Protein AF-A0A7W5TU40-F1 (afdb_monomer_lite)

Sequence (61 aa):
MRRTYSQIGFDERRKIARGRTAGLSVAVIAEKLGRRRSTIYRELRRALLSNDVYCFAQTRL

Radius of gyration: 12.09 Å; chains: 1; bounding box: 25×38×28 Å

Secondary structure (DSSP, 8-state):
------PPPHHHHHHHHHHHHTT--HHHHHHHTT--HHHHHHHHHHHHHTT-GGGTTTS--

pLDDT: mean 75.78, std 18.21, range [35.94, 93.81]

Structure (mmCIF, N/CA/C/O backbone):
data_AF-A0A7W5TU40-F1
#
_entry.id   AF-A0A7W5TU40-F1
#
loop_
_atom_site.group_PDB
_atom_site.id
_atom_site.type_symbol
_atom_site.label_atom_id
_atom_site.label_alt_id
_atom_site.label_comp_id
_atom_site.label_asym_id
_atom_site.label_entity_id
_atom_site.label_seq_id
_atom_site.pdbx_PDB_ins_code
_atom_site.Cartn_x
_atom_site.Cartn_y
_atom_site.Cartn_z
_atom_site.occupancy
_atom_site.B_iso_or_equiv
_atom_site.auth_seq_id
_atom_site.auth_comp_id
_atom_site.auth_asym_id
_atom_site.auth_atom_id
_atom_site.pdbx_PDB_model_num
ATOM 1 N N . MET A 1 1 ? 14.562 18.219 8.801 1.00 47.94 1 MET A N 1
ATOM 2 C CA . MET A 1 1 ? 13.622 17.072 8.841 1.00 47.94 1 MET A CA 1
ATOM 3 C C . MET A 1 1 ? 13.737 16.284 7.535 1.00 47.94 1 MET A C 1
ATOM 5 O O . MET A 1 1 ? 13.217 16.732 6.518 1.00 47.94 1 MET A O 1
ATOM 9 N N . ARG A 1 2 ? 14.479 15.164 7.507 1.00 51.28 2 ARG A N 1
ATOM 10 C CA . ARG A 1 2 ? 14.594 14.339 6.290 1.00 51.28 2 ARG A CA 1
ATOM 11 C C . ARG A 1 2 ? 13.239 13.689 6.012 1.00 51.28 2 ARG A C 1
ATOM 13 O O . ARG A 1 2 ? 12.857 12.738 6.682 1.00 51.28 2 ARG A O 1
ATOM 20 N N . ARG A 1 3 ? 12.498 14.195 5.023 1.00 55.38 3 ARG A N 1
ATOM 21 C CA . ARG A 1 3 ? 11.435 13.405 4.395 1.00 55.38 3 ARG A CA 1
ATOM 22 C C . ARG A 1 3 ? 12.142 12.358 3.545 1.00 55.38 3 ARG A C 1
ATOM 24 O O . ARG A 1 3 ? 12.430 12.619 2.383 1.00 55.38 3 ARG A O 1
ATOM 31 N N . THR A 1 4 ? 12.485 11.213 4.127 1.00 57.97 4 THR A N 1
ATOM 32 C CA . THR A 1 4 ? 12.954 10.062 3.352 1.00 57.97 4 THR A CA 1
ATOM 33 C C . THR A 1 4 ? 11.781 9.641 2.482 1.00 57.97 4 THR A C 1
ATOM 35 O O . THR A 1 4 ? 10.841 8.980 2.924 1.00 57.97 4 THR A O 1
ATOM 38 N N . TYR A 1 5 ? 11.759 10.158 1.257 1.00 58.44 5 TYR A N 1
ATOM 39 C CA . TYR A 1 5 ? 10.784 9.789 0.254 1.00 58.44 5 TYR A CA 1
ATOM 40 C C . TYR A 1 5 ? 11.164 8.390 -0.224 1.00 58.44 5 TYR A C 1
ATOM 42 O O . TYR A 1 5 ? 11.823 8.213 -1.244 1.00 58.44 5 TYR A O 1
ATOM 50 N N . SER A 1 6 ? 10.819 7.388 0.579 1.00 73.19 6 SER A N 1
ATOM 51 C CA . SER A 1 6 ? 11.047 5.995 0.234 1.00 73.19 6 SER A CA 1
ATOM 52 C C . SER A 1 6 ? 10.076 5.650 -0.885 1.00 73.19 6 SER A C 1
ATOM 54 O O . SER A 1 6 ? 8.870 5.527 -0.640 1.00 73.19 6 SER A O 1
ATOM 56 N N . GLN A 1 7 ? 10.597 5.550 -2.110 1.00 80.62 7 GLN A N 1
ATOM 57 C CA . GLN A 1 7 ? 9.839 5.071 -3.264 1.00 80.62 7 GLN A CA 1
ATOM 58 C C . GLN A 1 7 ? 9.212 3.712 -2.924 1.00 80.62 7 GLN A C 1
ATOM 60 O O . GLN A 1 7 ? 9.719 2.979 -2.070 1.00 80.62 7 GLN A O 1
ATOM 65 N N . ILE A 1 8 ? 8.080 3.404 -3.553 1.00 83.88 8 ILE A N 1
ATOM 66 C CA . ILE A 1 8 ? 7.491 2.072 -3.432 1.00 83.88 8 ILE A CA 1
ATOM 67 C C . ILE A 1 8 ? 8.338 1.128 -4.281 1.00 83.88 8 ILE A C 1
ATOM 69 O O . ILE A 1 8 ? 8.473 1.331 -5.490 1.00 83.88 8 ILE A O 1
ATOM 73 N N . GLY A 1 9 ? 8.929 0.129 -3.628 1.00 84.94 9 GLY A N 1
ATOM 74 C CA . GLY A 1 9 ? 9.723 -0.898 -4.294 1.00 84.94 9 GLY A CA 1
ATOM 75 C C . GLY A 1 9 ? 8.856 -1.877 -5.088 1.00 84.94 9 GLY A C 1
ATOM 76 O O . GLY A 1 9 ? 7.633 -1.923 -4.940 1.00 84.94 9 GLY A O 1
ATOM 77 N N . PHE A 1 10 ? 9.493 -2.706 -5.912 1.00 83.38 10 PHE A N 1
ATOM 78 C CA . PHE A 1 10 ? 8.800 -3.703 -6.731 1.00 83.38 10 PHE A CA 1
ATOM 79 C C . PHE A 1 10 ? 7.968 -4.692 -5.890 1.00 83.38 10 PHE A C 1
ATOM 81 O O . PHE A 1 10 ? 6.800 -4.936 -6.195 1.00 83.38 10 PHE A O 1
ATOM 88 N N . ASP A 1 11 ? 8.510 -5.180 -4.770 1.00 85.69 11 ASP A N 1
ATOM 89 C CA . ASP A 1 11 ? 7.794 -6.098 -3.872 1.00 85.69 11 ASP A CA 1
ATOM 90 C C . ASP A 1 11 ? 6.568 -5.463 -3.219 1.00 85.69 11 ASP A C 1
ATOM 92 O O . ASP A 1 11 ? 5.523 -6.099 -3.062 1.00 85.69 11 ASP A O 1
ATOM 96 N N . GLU A 1 12 ? 6.672 -4.189 -2.850 1.00 88.81 12 GLU A N 1
ATOM 97 C CA . GLU A 1 12 ? 5.541 -3.445 -2.309 1.00 88.81 12 GLU A CA 1
ATOM 98 C C . GLU A 1 12 ? 4.459 -3.264 -3.375 1.00 88.81 12 GLU A C 1
ATOM 100 O O . GLU A 1 12 ? 3.286 -3.493 -3.078 1.00 88.81 12 GLU A O 1
ATOM 105 N N . ARG A 1 13 ? 4.829 -2.964 -4.632 1.00 87.56 13 ARG A N 1
ATOM 106 C CA . ARG A 1 13 ? 3.872 -2.935 -5.755 1.00 87.56 13 ARG A CA 1
ATOM 107 C C . ARG A 1 13 ? 3.172 -4.280 -5.937 1.00 87.56 13 ARG A C 1
ATOM 109 O O . ARG A 1 13 ? 1.949 -4.309 -6.064 1.00 87.56 13 ARG A O 1
ATOM 116 N N . ARG A 1 14 ? 3.906 -5.395 -5.858 1.00 87.81 14 ARG A N 1
ATOM 117 C CA . ARG A 1 14 ? 3.338 -6.752 -5.943 1.00 87.81 14 ARG A CA 1
ATOM 118 C C . ARG A 1 14 ? 2.347 -7.037 -4.812 1.00 87.81 14 ARG A C 1
ATOM 120 O O . ARG A 1 14 ? 1.279 -7.600 -5.051 1.00 87.81 14 ARG A O 1
ATOM 127 N N . LYS A 1 15 ? 2.665 -6.627 -3.580 1.00 90.25 15 LYS A N 1
ATOM 128 C CA . LYS A 1 15 ? 1.762 -6.756 -2.421 1.00 90.25 15 LYS A CA 1
ATOM 129 C C . LYS A 1 15 ? 0.505 -5.895 -2.574 1.00 90.25 15 LYS A C 1
ATOM 131 O O . LYS A 1 15 ? -0.579 -6.358 -2.224 1.00 90.25 15 LYS A O 1
ATOM 136 N N . ILE A 1 16 ? 0.628 -4.687 -3.130 1.00 88.88 16 ILE A N 1
ATOM 137 C CA . ILE A 1 16 ? -0.519 -3.820 -3.448 1.00 88.88 16 ILE A CA 1
ATOM 138 C C . ILE A 1 16 ? -1.427 -4.493 -4.483 1.00 88.88 16 ILE A C 1
ATOM 140 O O . ILE A 1 16 ? -2.633 -4.568 -4.254 1.00 88.88 16 ILE A O 1
ATOM 144 N N . ALA A 1 17 ? -0.859 -5.021 -5.572 1.00 86.06 17 ALA A N 1
ATOM 145 C CA . ALA A 1 17 ? -1.606 -5.727 -6.615 1.00 86.06 17 ALA A CA 1
ATOM 146 C C . ALA A 1 17 ? -2.363 -6.936 -6.045 1.00 86.06 17 ALA A C 1
ATOM 148 O O . ALA A 1 17 ? -3.585 -7.000 -6.147 1.00 86.06 17 ALA A O 1
ATOM 149 N N . ARG A 1 18 ? -1.668 -7.827 -5.322 1.00 88.56 18 ARG A N 1
ATOM 150 C CA . ARG A 1 18 ? -2.291 -8.988 -4.658 1.00 88.56 18 ARG A CA 1
ATOM 151 C C . ARG A 1 18 ? -3.389 -8.585 -3.678 1.00 88.56 18 ARG A C 1
ATOM 153 O O . ARG A 1 18 ? -4.439 -9.216 -3.643 1.00 88.56 18 ARG A O 1
ATOM 160 N N . GLY A 1 19 ? -3.159 -7.534 -2.891 1.00 89.12 19 GLY A N 1
ATOM 161 C CA . GLY A 1 19 ? -4.160 -7.014 -1.965 1.00 89.12 19 GLY A CA 1
ATOM 162 C C . GLY A 1 19 ? -5.416 -6.530 -2.685 1.00 89.12 19 GLY A C 1
ATOM 163 O O . GLY A 1 19 ? -6.519 -6.811 -2.227 1.00 89.12 19 GLY A O 1
ATOM 164 N N . ARG A 1 20 ? -5.264 -5.865 -3.836 1.00 88.50 20 ARG A N 1
ATOM 165 C CA . ARG A 1 20 ? -6.396 -5.439 -4.668 1.00 88.50 20 ARG A CA 1
ATOM 166 C C . ARG A 1 20 ? -7.141 -6.617 -5.289 1.00 88.50 20 ARG A C 1
ATOM 168 O O . ARG A 1 20 ? -8.365 -6.617 -5.228 1.00 88.50 20 ARG A O 1
ATOM 175 N N . THR A 1 21 ? -6.435 -7.622 -5.807 1.00 85.12 21 THR A N 1
ATOM 176 C CA . THR A 1 21 ? -7.051 -8.855 -6.332 1.00 85.12 21 THR A CA 1
ATOM 177 C C . THR A 1 21 ? -7.829 -9.605 -5.250 1.00 85.12 21 THR A C 1
ATOM 179 O O . THR A 1 21 ? -8.903 -10.128 -5.516 1.00 85.12 21 THR A O 1
ATOM 182 N N . ALA A 1 22 ? -7.334 -9.597 -4.011 1.00 88.62 22 ALA A N 1
ATOM 183 C CA . ALA A 1 22 ? -8.018 -10.171 -2.853 1.00 88.62 22 ALA A CA 1
ATOM 184 C C . ALA A 1 22 ? -9.159 -9.290 -2.293 1.00 88.62 22 ALA A C 1
ATOM 186 O O . ALA A 1 22 ? -9.699 -9.600 -1.234 1.00 88.62 22 ALA A O 1
ATOM 187 N N . GLY A 1 23 ? -9.500 -8.169 -2.941 1.00 89.94 23 GLY A N 1
ATOM 188 C CA . GLY A 1 23 ? -10.571 -7.268 -2.500 1.00 89.94 23 GLY A CA 1
ATOM 189 C C . GLY A 1 23 ? -10.242 -6.434 -1.255 1.00 89.94 23 GLY A C 1
ATOM 190 O O . GLY A 1 23 ? -11.134 -5.822 -0.670 1.00 89.94 23 GLY A O 1
ATOM 191 N N . LEU A 1 24 ? -8.974 -6.372 -0.832 1.00 90.69 24 LEU A N 1
ATOM 192 C CA . LEU A 1 24 ? -8.575 -5.577 0.328 1.00 90.69 24 LEU A CA 1
ATOM 193 C C . LEU A 1 24 ? -8.661 -4.077 0.031 1.00 90.69 24 LEU A C 1
ATOM 195 O O . LEU A 1 24 ? -8.289 -3.591 -1.044 1.00 90.69 24 LEU A O 1
ATOM 199 N N . SER A 1 25 ? -9.090 -3.317 1.038 1.00 91.75 25 SER A N 1
ATOM 200 C CA . SER A 1 25 ? -9.122 -1.862 0.955 1.00 91.75 25 SER A CA 1
ATOM 201 C C . SER A 1 25 ? -7.708 -1.270 0.960 1.00 91.75 25 SER A C 1
ATOM 203 O O . SER A 1 25 ? -6.763 -1.818 1.534 1.00 91.75 25 SER A O 1
ATOM 205 N N . VAL A 1 26 ? -7.560 -0.088 0.353 1.00 88.88 26 VAL A N 1
ATOM 206 C CA . VAL A 1 26 ? -6.286 0.654 0.334 1.00 88.88 26 VAL A CA 1
ATOM 207 C C . VAL A 1 26 ? -5.786 0.953 1.750 1.00 88.88 26 VAL A C 1
ATOM 209 O O . VAL A 1 26 ? -4.580 0.965 1.976 1.00 88.88 26 VAL A O 1
ATOM 212 N N . ALA A 1 27 ? -6.696 1.163 2.705 1.00 92.12 27 ALA A N 1
ATOM 213 C CA . ALA A 1 27 ? -6.355 1.380 4.106 1.00 92.12 27 ALA A CA 1
ATOM 214 C C . ALA A 1 27 ? -5.648 0.161 4.714 1.00 92.12 27 ALA A C 1
ATOM 216 O O . ALA A 1 27 ? -4.553 0.308 5.250 1.00 92.12 27 ALA A O 1
ATOM 217 N N . VAL A 1 28 ? -6.218 -1.034 4.529 1.00 93.75 28 VAL A N 1
ATOM 218 C CA . VAL A 1 28 ? -5.647 -2.292 5.033 1.00 93.75 28 VAL A CA 1
ATOM 219 C C . VAL A 1 28 ? -4.304 -2.592 4.368 1.00 93.75 28 VAL A C 1
ATOM 221 O O . VAL A 1 28 ? -3.355 -3.004 5.029 1.00 93.75 28 VAL A O 1
ATOM 224 N N . ILE A 1 29 ? -4.188 -2.362 3.057 1.00 91.62 29 ILE A N 1
ATOM 225 C CA . ILE A 1 29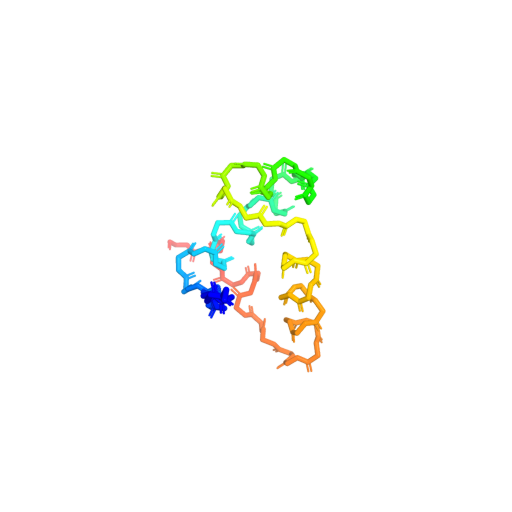 ? -2.926 -2.556 2.327 1.00 91.62 29 ILE A CA 1
ATOM 226 C C . ILE A 1 29 ? -1.847 -1.594 2.846 1.00 91.62 29 ILE A C 1
ATOM 228 O O . ILE A 1 29 ? -0.705 -1.999 3.050 1.00 91.62 29 ILE A O 1
ATOM 232 N N . ALA A 1 30 ? -2.202 -0.330 3.078 1.00 92.00 30 ALA A N 1
ATOM 233 C CA . ALA A 1 30 ? -1.289 0.679 3.603 1.00 92.00 30 ALA A CA 1
ATOM 234 C C . ALA A 1 30 ? -0.785 0.315 5.009 1.00 92.00 30 ALA A C 1
ATOM 236 O O . ALA A 1 30 ? 0.418 0.380 5.257 1.00 92.00 30 ALA A O 1
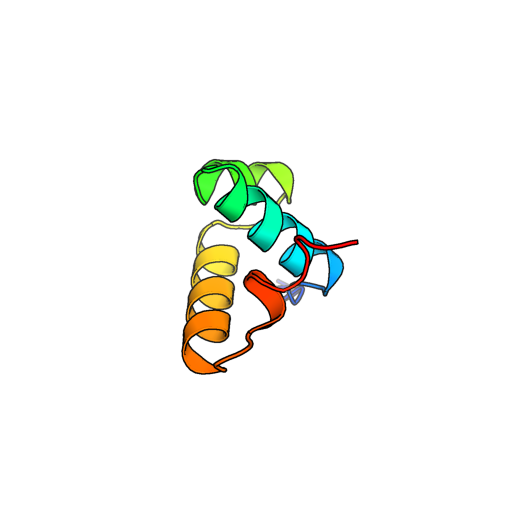ATOM 237 N N . GLU A 1 31 ? -1.684 -0.135 5.887 1.00 93.81 31 GLU A N 1
ATOM 238 C CA . GLU A 1 31 ? -1.353 -0.599 7.239 1.00 93.81 31 GLU A CA 1
ATOM 239 C C . GLU A 1 31 ? -0.421 -1.814 7.203 1.00 93.81 31 GLU A C 1
ATOM 241 O O . GLU A 1 31 ? 0.638 -1.788 7.828 1.00 93.81 31 GLU A O 1
ATOM 246 N N . LYS A 1 32 ? -0.729 -2.825 6.378 1.00 92.31 32 LYS A N 1
ATOM 247 C CA . LYS A 1 32 ? 0.122 -4.017 6.200 1.00 92.31 32 LYS A CA 1
ATOM 248 C C . LYS A 1 32 ? 1.523 -3.701 5.672 1.00 92.31 32 LYS A C 1
ATOM 250 O O . LYS A 1 32 ? 2.459 -4.447 5.942 1.00 92.31 32 LYS A O 1
ATOM 255 N N . LEU A 1 33 ? 1.670 -2.634 4.889 1.00 89.75 33 LEU A N 1
ATOM 256 C CA . LEU A 1 33 ? 2.957 -2.204 4.339 1.00 89.75 33 LEU A CA 1
ATOM 257 C C . LEU A 1 33 ? 3.682 -1.183 5.226 1.00 89.75 33 LEU A C 1
ATOM 259 O O . LEU A 1 33 ? 4.799 -0.793 4.895 1.00 89.75 33 LEU A O 1
ATOM 263 N N . GLY A 1 34 ? 3.060 -0.696 6.306 1.00 91.12 34 GLY A N 1
ATOM 264 C CA . GLY A 1 34 ? 3.595 0.428 7.081 1.00 91.12 34 GLY A CA 1
ATOM 265 C C . GLY A 1 34 ? 3.738 1.706 6.242 1.00 91.12 34 GLY A C 1
ATOM 266 O O . GLY A 1 34 ? 4.598 2.550 6.504 1.00 91.12 34 GLY A O 1
ATOM 267 N N . ARG A 1 35 ? 2.927 1.849 5.187 1.00 90.44 35 ARG A N 1
ATOM 268 C CA . ARG A 1 35 ? 2.973 2.980 4.254 1.00 90.44 35 ARG A CA 1
ATOM 269 C C . ARG A 1 35 ? 1.794 3.909 4.472 1.00 90.44 35 ARG A C 1
ATOM 271 O O . ARG A 1 35 ? 0.724 3.519 4.923 1.00 90.44 35 ARG A O 1
ATOM 278 N N . ARG A 1 36 ? 1.962 5.177 4.091 1.00 91.44 36 ARG A N 1
ATOM 279 C CA . ARG A 1 36 ? 0.837 6.117 4.098 1.00 91.44 36 ARG A CA 1
ATOM 280 C C . ARG A 1 36 ? -0.151 5.757 2.995 1.00 91.44 36 ARG A C 1
ATOM 282 O O . ARG A 1 36 ? 0.245 5.498 1.859 1.00 91.44 36 ARG A O 1
ATOM 289 N N . ARG A 1 37 ? -1.444 5.883 3.302 1.00 90.69 37 ARG A N 1
ATOM 290 C CA . ARG A 1 37 ? -2.545 5.680 2.344 1.00 90.69 37 ARG A CA 1
ATOM 291 C C . ARG A 1 37 ? -2.360 6.513 1.066 1.00 90.69 37 ARG A C 1
ATOM 293 O O . ARG A 1 37 ? -2.528 5.994 -0.032 1.00 90.69 37 ARG A O 1
ATOM 300 N N . SER A 1 38 ? -1.923 7.771 1.190 1.00 89.19 38 SER A N 1
ATOM 301 C CA . SER A 1 38 ? -1.673 8.668 0.047 1.00 89.19 38 SER A CA 1
ATOM 302 C C . SER A 1 38 ? -0.562 8.185 -0.892 1.00 89.19 38 SER A C 1
ATOM 304 O O . SER A 1 38 ? -0.643 8.407 -2.099 1.00 89.19 38 SER A O 1
ATOM 306 N N . THR A 1 39 ? 0.452 7.488 -0.371 1.00 89.75 39 THR A N 1
ATOM 307 C CA . THR A 1 39 ? 1.508 6.888 -1.194 1.00 89.75 39 THR A CA 1
ATOM 308 C C . THR A 1 39 ? 0.936 5.774 -2.065 1.00 89.75 39 THR A C 1
ATOM 310 O O . THR A 1 39 ? 1.213 5.744 -3.261 1.00 89.75 39 THR A O 1
ATOM 313 N N . ILE A 1 40 ? 0.081 4.919 -1.494 1.00 88.19 40 ILE A N 1
ATOM 314 C CA . ILE A 1 40 ? -0.580 3.831 -2.224 1.00 88.19 40 ILE A CA 1
ATOM 315 C C . ILE A 1 40 ? -1.512 4.390 -3.305 1.00 88.19 40 ILE A C 1
ATOM 317 O O . ILE A 1 40 ? -1.434 3.959 -4.450 1.00 88.19 40 ILE A O 1
ATOM 321 N N . TYR A 1 41 ? -2.333 5.401 -2.991 1.00 87.44 41 TYR A N 1
ATOM 322 C CA . TYR A 1 41 ? -3.196 6.049 -3.991 1.00 87.44 41 TYR A CA 1
ATOM 323 C C . TYR A 1 41 ? -2.410 6.641 -5.162 1.00 87.44 41 TYR A C 1
ATOM 325 O O . TYR A 1 41 ? -2.819 6.504 -6.314 1.00 87.44 41 TYR A O 1
ATOM 333 N N . ARG A 1 42 ? -1.266 7.277 -4.887 1.00 86.62 42 ARG A N 1
ATOM 334 C CA . ARG A 1 42 ? -0.415 7.834 -5.942 1.00 86.62 42 ARG A CA 1
ATOM 335 C C . ARG A 1 42 ? 0.197 6.745 -6.818 1.00 86.62 42 ARG A C 1
ATOM 337 O O . ARG A 1 42 ? 0.224 6.922 -8.030 1.00 86.62 42 ARG A O 1
ATOM 344 N N . GLU A 1 43 ? 0.665 5.642 -6.236 1.00 85.56 43 GLU A N 1
ATOM 345 C CA . GLU A 1 43 ? 1.173 4.514 -7.027 1.00 85.56 43 GLU A CA 1
ATOM 346 C C . GLU A 1 43 ? 0.067 3.858 -7.858 1.00 85.56 43 GLU A C 1
ATOM 348 O O . GLU A 1 43 ? 0.290 3.570 -9.027 1.00 85.56 43 GLU A O 1
ATOM 353 N N . LEU A 1 44 ? -1.145 3.709 -7.316 1.00 83.31 44 LEU A N 1
ATOM 354 C CA . LEU A 1 44 ? -2.292 3.214 -8.084 1.00 83.31 44 LEU A CA 1
ATOM 355 C C . LEU A 1 44 ? -2.633 4.138 -9.261 1.00 83.31 44 LEU A C 1
ATOM 357 O O . LEU A 1 44 ? -2.886 3.666 -10.365 1.00 83.31 44 LEU A O 1
ATOM 361 N N . ARG A 1 45 ? -2.591 5.459 -9.049 1.00 83.75 45 ARG A N 1
ATOM 362 C CA . ARG A 1 45 ? -2.802 6.442 -10.121 1.00 83.75 45 ARG A CA 1
ATOM 363 C C . ARG A 1 45 ? -1.707 6.372 -11.188 1.00 83.75 45 ARG A C 1
ATOM 365 O O . ARG A 1 45 ? -2.013 6.514 -12.365 1.00 83.75 45 ARG A O 1
ATOM 372 N N . ARG A 1 46 ? -0.451 6.144 -10.790 1.00 76.06 46 ARG A N 1
ATOM 373 C CA . ARG A 1 46 ? 0.671 5.933 -11.720 1.00 76.06 46 ARG A CA 1
ATOM 374 C C . ARG A 1 46 ? 0.483 4.653 -12.536 1.00 76.06 46 ARG A C 1
ATOM 376 O O . ARG A 1 46 ? 0.621 4.710 -13.747 1.00 76.06 46 ARG A O 1
ATOM 383 N N . ALA A 1 47 ? 0.084 3.551 -11.899 1.00 71.88 47 ALA A N 1
ATOM 384 C CA . ALA A 1 47 ? -0.176 2.281 -12.579 1.00 71.88 47 ALA A CA 1
ATOM 385 C C . ALA A 1 47 ? -1.285 2.387 -13.646 1.00 71.88 47 ALA A C 1
ATOM 387 O O . ALA A 1 47 ? -1.145 1.819 -14.722 1.00 71.88 47 ALA A O 1
ATOM 388 N N . LEU A 1 48 ? -2.352 3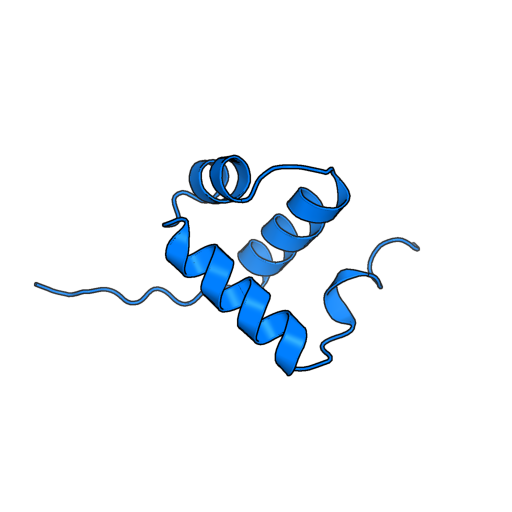.154 -13.378 1.00 62.78 48 LEU A N 1
ATOM 389 C CA . LEU A 1 48 ? -3.432 3.406 -14.345 1.00 62.78 48 LEU A CA 1
ATOM 390 C C . LEU A 1 48 ? -2.977 4.227 -15.562 1.00 62.78 48 LEU A C 1
ATOM 392 O O . LEU A 1 48 ? -3.474 4.013 -16.660 1.00 62.78 48 LEU A O 1
ATOM 396 N N . LEU A 1 49 ? -2.051 5.171 -15.368 1.00 57.50 49 LEU A N 1
ATOM 397 C CA . LEU A 1 49 ? -1.537 6.034 -16.438 1.00 57.50 49 LEU A CA 1
ATOM 398 C C . LEU A 1 49 ? -0.485 5.334 -17.303 1.00 57.50 49 LEU A C 1
ATOM 400 O O . LEU A 1 49 ? -0.409 5.603 -18.497 1.00 57.50 49 LEU A O 1
ATOM 404 N N . SER A 1 50 ? 0.316 4.444 -16.717 1.00 56.22 50 SER A N 1
ATOM 405 C CA . SER A 1 50 ? 1.410 3.782 -17.430 1.00 56.22 50 SER A CA 1
ATOM 406 C C . SER A 1 50 ? 0.971 2.631 -18.339 1.00 56.22 50 SER A C 1
ATOM 408 O O . SER A 1 50 ? 1.822 2.062 -19.010 1.00 56.22 50 SER A O 1
ATOM 410 N N . ASN A 1 51 ? -0.318 2.257 -18.378 1.00 51.44 51 ASN A N 1
ATOM 411 C CA . ASN A 1 51 ? -0.777 1.047 -19.085 1.00 51.44 51 ASN A CA 1
ATOM 412 C C . ASN A 1 51 ? 0.061 -0.198 -18.704 1.00 51.44 51 ASN A C 1
ATOM 414 O O . ASN A 1 51 ? 0.196 -1.140 -19.480 1.00 51.44 51 ASN A O 1
ATOM 418 N N . ASP A 1 52 ? 0.659 -0.197 -17.506 1.00 49.66 52 ASP A N 1
ATOM 419 C CA . ASP A 1 52 ? 1.494 -1.284 -17.016 1.00 49.66 52 ASP A CA 1
ATOM 420 C C . ASP A 1 52 ? 0.563 -2.447 -16.656 1.00 49.66 52 ASP A C 1
ATOM 422 O O . ASP A 1 52 ? 0.065 -2.584 -15.535 1.00 49.66 52 ASP A O 1
ATOM 426 N N . VAL A 1 53 ? 0.345 -3.310 -17.647 1.00 47.56 53 VAL A N 1
ATOM 427 C CA . VAL A 1 53 ? -0.391 -4.585 -17.604 1.00 47.56 53 VAL A CA 1
ATOM 428 C C . VAL A 1 53 ? 0.176 -5.562 -16.547 1.00 47.56 53 VAL A C 1
ATOM 430 O O . VAL A 1 53 ? -0.392 -6.622 -16.281 1.00 47.56 53 VAL A O 1
ATOM 433 N N . TYR A 1 54 ? 1.244 -5.193 -15.835 1.00 51.12 54 TYR A N 1
ATOM 434 C CA . TYR A 1 54 ? 1.866 -5.975 -14.764 1.00 51.12 54 TYR A CA 1
ATOM 435 C C . TYR A 1 54 ? 0.985 -6.214 -13.520 1.00 51.12 54 TYR A C 1
ATOM 437 O O . TYR A 1 54 ? 1.412 -6.921 -12.609 1.00 51.12 54 TYR A O 1
ATOM 445 N N . CYS A 1 55 ? -0.240 -5.679 -13.456 1.00 47.81 55 CYS A N 1
ATOM 446 C CA . CYS A 1 55 ? -1.145 -5.886 -12.316 1.00 47.81 55 CYS A CA 1
ATOM 447 C C . CYS A 1 55 ? -2.085 -7.105 -12.461 1.00 47.81 55 CYS A C 1
ATOM 449 O O . CYS A 1 55 ? -2.518 -7.649 -11.449 1.00 47.81 55 CYS A O 1
ATOM 451 N N . PHE A 1 56 ? -2.369 -7.581 -13.682 1.00 45.03 56 PHE A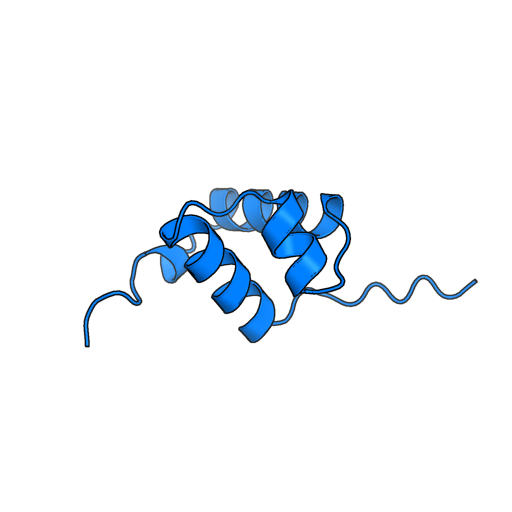 N 1
ATOM 452 C CA . PHE A 1 56 ? -3.270 -8.732 -13.907 1.00 45.03 56 PHE A CA 1
ATOM 453 C C . PHE A 1 56 ? -2.563 -9.996 -14.426 1.00 45.03 56 PHE A C 1
ATOM 455 O O . PHE A 1 56 ? -3.086 -11.101 -14.277 1.00 45.03 56 PHE A O 1
ATOM 462 N N . ALA A 1 57 ? -1.356 -9.867 -14.983 1.00 43.50 57 ALA A N 1
ATOM 463 C CA . ALA A 1 57 ? -0.674 -10.956 -15.688 1.00 43.50 57 ALA A CA 1
ATOM 464 C C . ALA A 1 57 ? 0.092 -11.956 -14.792 1.00 43.50 57 ALA A C 1
ATOM 466 O O . ALA A 1 57 ? 0.822 -12.792 -15.310 1.00 43.50 57 ALA A O 1
ATOM 467 N N . GLN A 1 58 ? -0.068 -11.920 -13.463 1.00 45.94 58 GLN A N 1
ATOM 468 C CA . GLN A 1 58 ? 0.601 -12.862 -12.546 1.00 45.94 58 GLN A CA 1
ATOM 469 C C . GLN A 1 58 ? -0.380 -13.829 -11.861 1.00 45.94 58 GLN A C 1
ATOM 471 O O . GLN A 1 58 ? -0.199 -14.200 -10.702 1.00 45.94 58 GLN A O 1
ATOM 476 N N . THR A 1 59 ? -1.428 -14.217 -12.597 1.00 44.16 59 THR A N 1
ATOM 477 C CA . THR A 1 59 ? -2.439 -15.211 -12.184 1.00 44.16 59 THR A CA 1
ATOM 478 C C . THR A 1 59 ? -2.501 -16.429 -13.116 1.00 44.16 59 THR A C 1
ATOM 480 O O . THR A 1 59 ? -3.535 -17.085 -13.217 1.00 44.16 59 THR A O 1
ATOM 483 N N . ARG A 1 60 ? -1.405 -16.763 -13.806 1.00 39.88 60 ARG A N 1
ATOM 484 C CA . ARG A 1 60 ? -1.244 -18.075 -14.447 1.00 39.88 60 ARG A CA 1
ATOM 485 C C . ARG A 1 60 ? 0.221 -18.511 -14.396 1.00 39.88 60 ARG A C 1
ATOM 487 O O . ARG A 1 60 ? 1.06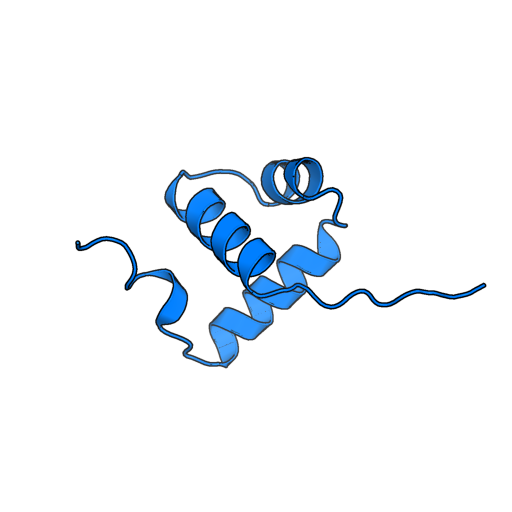0 -17.816 -14.958 1.00 39.88 60 ARG A O 1
ATOM 494 N N . LEU A 1 61 ? 0.416 -19.685 -13.786 1.00 35.94 61 LEU A N 1
ATOM 495 C CA . LEU A 1 61 ? 1.643 -20.470 -13.581 1.00 35.94 61 LEU A CA 1
ATOM 496 C C . LEU A 1 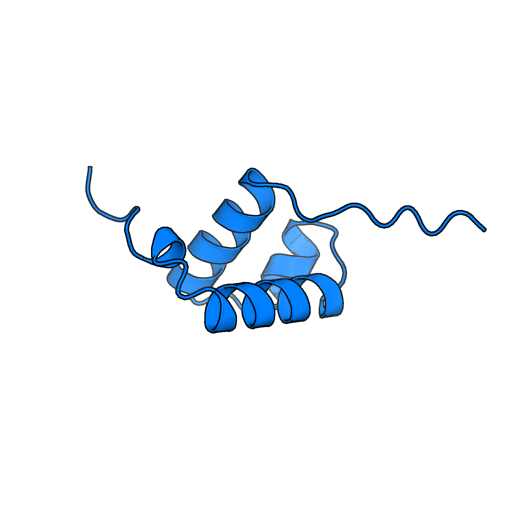61 ? 2.497 -20.040 -12.381 1.00 35.94 61 LEU A C 1
ATOM 498 O O . LEU A 1 61 ? 3.201 -19.011 -12.449 1.00 35.94 61 LEU A O 1
#

Foldseek 3Di:
DDPPPDQQDPVLVVLLLVCVVVVHDLVVSCVVVVHDSVNSVVVVVVCVVVVPPVSPPPPDD